Protein AF-A0A933KA24-F1 (afdb_monomer)

Radius of gyration: 15.76 Å; Cα contacts (8 Å, |Δi|>4): 154; chains: 1; bounding box: 49×27×39 Å

Foldseek 3Di:
DDDPPDDPDDDPDDDDQPPDPLPQQDPLLLLLLVVCAVCAFVDAQQLSLCQQLLHDDPVCVVVVSNVPPNRNVVVVVHSVVSSVSVVVCVVSVQKDFDDDPPDDTGIHGDPVVVVSND

pLDDT: mean 82.93, std 17.78, range [40.59, 97.06]

Nearest PDB structures (foldseek):
  4q48-assembly1_A  TM=8.731E-01  e=2.062E-04  Deinococcus radiodurans R1 = ATCC 13939 = DSM 20539
  4tmu-assembly1_A  TM=8.735E-01  e=2.062E-04  Cronobacter sakazakii ATCC BAA-894
  1oyw-assembly1_A  TM=8.992E-01  e=5.146E-04  Escherichia coli
  4q47-assembly1_A  TM=8.602E-01  e=4.555E-04  Deinococcus radiodurans R1 = ATCC 13939 = DSM 20539
  1oyy-assembly1_A  TM=8.997E-01  e=1.208E-03  Escherichia coli

Structure (mmCIF, N/CA/C/O backbone):
data_AF-A0A933KA24-F1
#
_entry.id   AF-A0A933KA24-F1
#
loop_
_atom_site.group_PDB
_atom_site.id
_atom_site.type_symbol
_atom_site.label_atom_id
_atom_site.label_alt_id
_atom_site.label_comp_id
_atom_site.label_asym_id
_atom_site.label_entity_id
_atom_site.label_seq_id
_atom_site.pdbx_PDB_ins_code
_atom_site.Cartn_x
_atom_site.Cartn_y
_atom_site.Cartn_z
_atom_site.occupancy
_atom_site.B_iso_or_equiv
_atom_site.auth_seq_id
_atom_site.auth_comp_id
_atom_site.auth_asym_id
_atom_site.auth_atom_id
_atom_site.pdbx_PDB_model_num
ATOM 1 N N . MET A 1 1 ? -35.222 -14.911 15.436 1.00 44.09 1 MET A N 1
ATOM 2 C CA . MET A 1 1 ? -35.067 -15.493 14.095 1.00 44.09 1 MET A CA 1
ATOM 3 C C . MET A 1 1 ? -36.078 -14.862 13.175 1.00 44.09 1 MET A C 1
ATOM 5 O O . MET A 1 1 ? -37.259 -15.009 13.443 1.00 44.09 1 MET A O 1
ATOM 9 N N . ASP A 1 2 ? -35.741 -14.183 12.095 1.00 49.78 2 ASP A N 1
ATOM 10 C CA . ASP A 1 2 ? -34.536 -13.510 11.588 1.00 49.78 2 ASP A CA 1
ATOM 11 C C . ASP A 1 2 ? -35.014 -12.993 10.224 1.00 49.78 2 ASP A C 1
ATOM 13 O O . ASP A 1 2 ? -35.615 -13.784 9.511 1.00 49.78 2 ASP A O 1
ATOM 17 N N . ASP A 1 3 ? -34.844 -11.707 9.906 1.00 40.59 3 ASP A N 1
ATOM 18 C CA . ASP A 1 3 ? -34.693 -11.188 8.526 1.00 40.59 3 ASP A CA 1
ATOM 19 C C . ASP A 1 3 ? -34.656 -9.647 8.531 1.00 40.59 3 ASP A C 1
ATOM 21 O O . ASP A 1 3 ? -35.496 -8.943 7.971 1.00 40.59 3 ASP A O 1
ATOM 25 N N . ALA A 1 4 ? -33.661 -9.089 9.228 1.00 46.12 4 ALA A N 1
ATOM 26 C CA . ALA A 1 4 ? -33.320 -7.663 9.149 1.00 46.12 4 ALA A CA 1
ATOM 27 C C . ALA A 1 4 ? -31.974 -7.426 8.434 1.00 46.12 4 ALA A C 1
ATOM 29 O O . ALA A 1 4 ? -31.381 -6.354 8.543 1.00 46.12 4 ALA A O 1
ATOM 30 N N . PHE A 1 5 ? -31.491 -8.412 7.676 1.00 47.50 5 PHE A N 1
ATOM 31 C CA . PHE A 1 5 ? -30.318 -8.301 6.815 1.00 47.50 5 PHE A CA 1
ATOM 32 C C . PHE A 1 5 ? -30.793 -8.084 5.382 1.00 47.50 5 PHE A C 1
ATOM 34 O O . PHE A 1 5 ? -31.132 -9.057 4.735 1.00 47.50 5 PHE A O 1
ATOM 41 N N . LEU A 1 6 ? -30.848 -6.831 4.908 1.00 49.44 6 LEU A N 1
ATOM 42 C CA . LEU A 1 6 ? -30.766 -6.402 3.490 1.00 49.44 6 LEU A CA 1
ATOM 43 C C . LEU A 1 6 ? -31.492 -5.061 3.298 1.00 49.44 6 LEU A C 1
ATOM 45 O O . LEU A 1 6 ? -32.530 -4.958 2.651 1.00 49.44 6 LEU A O 1
ATOM 49 N N . ARG A 1 7 ? -30.911 -3.980 3.820 1.00 42.78 7 ARG A N 1
ATOM 50 C CA . ARG A 1 7 ? -31.174 -2.631 3.295 1.00 42.78 7 ARG A CA 1
ATOM 51 C C . ARG A 1 7 ? -29.855 -1.943 2.983 1.00 42.78 7 ARG A C 1
ATOM 53 O O . ARG A 1 7 ? -29.469 -0.961 3.605 1.00 42.78 7 ARG A O 1
ATOM 60 N N . TRP A 1 8 ? -29.163 -2.501 1.993 1.00 45.31 8 TRP A N 1
ATOM 61 C CA . TRP A 1 8 ? -28.058 -1.834 1.318 1.00 45.31 8 TRP A CA 1
ATOM 62 C C . TRP A 1 8 ? -28.622 -0.611 0.594 1.00 45.31 8 TRP A C 1
ATOM 64 O O . TRP A 1 8 ? -29.299 -0.731 -0.426 1.00 45.31 8 TRP A O 1
ATOM 74 N N . ARG A 1 9 ? -28.385 0.583 1.144 1.00 43.53 9 ARG A N 1
ATOM 75 C CA . ARG A 1 9 ? -28.586 1.826 0.398 1.00 43.53 9 ARG A CA 1
ATOM 76 C C . ARG A 1 9 ? -27.552 1.859 -0.719 1.00 43.53 9 ARG A C 1
ATOM 78 O O . ARG A 1 9 ? -26.354 1.827 -0.456 1.00 43.53 9 ARG A O 1
ATOM 85 N N . ALA A 1 10 ? -28.055 1.879 -1.949 1.00 46.50 10 ALA A N 1
ATOM 86 C CA . ALA A 1 10 ? -27.286 1.962 -3.175 1.00 46.50 10 ALA A CA 1
ATOM 87 C C . ALA A 1 10 ? -26.247 3.090 -3.086 1.00 46.50 10 ALA A C 1
ATOM 89 O O . ALA A 1 10 ? -26.587 4.274 -3.112 1.00 46.50 10 ALA A O 1
ATOM 90 N N . PHE A 1 11 ? -24.976 2.705 -2.976 1.00 47.06 11 PHE A N 1
ATOM 91 C CA . PHE A 1 11 ? -23.880 3.565 -3.394 1.00 47.06 11 PHE A CA 1
ATOM 92 C C . PHE A 1 11 ? -24.038 3.833 -4.897 1.00 47.06 11 PHE A C 1
ATOM 94 O O . PHE A 1 11 ? -24.571 2.969 -5.605 1.00 47.06 11 PHE A O 1
ATOM 101 N N . PRO A 1 12 ? -23.613 5.007 -5.402 1.00 47.59 12 PRO A N 1
ATOM 102 C CA . PRO A 1 12 ? -23.601 5.245 -6.838 1.00 47.59 12 PRO A CA 1
ATOM 103 C C . PRO A 1 12 ? -22.892 4.072 -7.516 1.00 47.59 12 PRO A C 1
ATOM 105 O O . PRO A 1 12 ? -21.884 3.585 -6.996 1.00 47.59 12 PRO A O 1
ATOM 108 N N . ALA A 1 13 ? -23.481 3.587 -8.615 1.00 56.16 13 ALA A N 1
ATOM 109 C CA . ALA A 1 13 ? -22.980 2.450 -9.377 1.00 56.16 13 ALA A CA 1
ATOM 110 C C . ALA A 1 13 ? -21.447 2.518 -9.493 1.00 56.16 13 ALA A C 1
ATOM 112 O O . ALA A 1 13 ? -20.922 3.624 -9.676 1.00 56.16 13 ALA A O 1
ATOM 113 N N . PRO A 1 14 ? -20.730 1.382 -9.364 1.00 56.75 14 PRO A N 1
ATOM 114 C CA . PRO A 1 14 ? -19.281 1.376 -9.500 1.00 56.75 14 PRO A CA 1
ATOM 115 C C . PRO A 1 14 ? -18.925 2.131 -10.778 1.00 56.75 14 PRO A C 1
ATOM 117 O O . PRO A 1 14 ? -19.484 1.841 -11.839 1.00 56.75 14 PRO A O 1
ATOM 120 N N . LEU A 1 15 ? -18.075 3.155 -10.645 1.00 52.03 15 LEU A N 1
ATOM 121 C CA . LEU A 1 15 ? -17.652 3.968 -11.780 1.00 52.03 15 LEU A CA 1
ATOM 122 C C . LEU A 1 15 ? -17.222 3.015 -12.902 1.00 52.03 15 LEU A C 1
ATOM 124 O O . LEU A 1 15 ? -16.475 2.070 -12.616 1.00 52.03 15 LEU A O 1
ATOM 128 N N . PRO A 1 16 ? -17.694 3.217 -14.147 1.00 51.19 16 PRO A N 1
ATOM 129 C CA . PRO A 1 16 ? -17.246 2.393 -15.254 1.00 51.19 16 PRO A CA 1
ATOM 130 C C . PRO A 1 16 ? -15.716 2.435 -15.268 1.00 51.19 16 PRO A C 1
ATOM 132 O O . PRO A 1 16 ? -15.146 3.519 -15.076 1.00 51.19 16 PRO A O 1
ATOM 135 N N . PRO A 1 17 ? -15.040 1.279 -15.417 1.00 50.25 17 PRO A N 1
ATOM 136 C CA . PRO A 1 17 ? -13.590 1.256 -15.417 1.00 50.25 17 PRO A CA 1
ATOM 137 C C . PRO A 1 17 ? -13.122 2.265 -16.466 1.00 50.25 17 PRO A C 1
ATOM 139 O O . PRO A 1 17 ? -13.645 2.256 -17.586 1.00 50.25 17 PRO A O 1
ATOM 142 N N . PRO A 1 18 ? -12.207 3.183 -16.120 1.00 48.50 18 PRO A N 1
ATOM 143 C CA . PRO A 1 18 ? -11.756 4.150 -17.095 1.00 48.50 18 PRO A CA 1
ATOM 144 C C . PRO A 1 18 ? -11.163 3.385 -18.281 1.00 48.50 18 PRO A C 1
ATOM 146 O O . PRO A 1 18 ? -10.383 2.450 -18.088 1.00 48.50 18 PRO A O 1
ATOM 149 N N . ALA A 1 19 ? -11.560 3.766 -19.496 1.00 44.81 19 ALA A N 1
ATOM 150 C CA . ALA A 1 19 ? -11.077 3.191 -20.746 1.00 44.81 19 ALA A CA 1
ATOM 151 C C . ALA A 1 19 ? -9.614 3.597 -20.991 1.00 44.81 19 ALA A C 1
ATOM 153 O O . ALA A 1 19 ? -9.292 4.334 -21.917 1.00 44.81 19 ALA A O 1
ATOM 154 N N . PHE A 1 20 ? -8.711 3.156 -20.120 1.00 44.31 20 PHE A N 1
ATOM 155 C CA . PHE A 1 20 ? -7.287 3.161 -20.389 1.00 44.31 20 PHE A CA 1
ATOM 156 C C . PHE A 1 20 ? -6.951 1.803 -21.012 1.00 44.31 20 PHE A C 1
ATOM 158 O O . PHE A 1 20 ? -7.329 0.779 -20.434 1.00 44.31 20 PHE A O 1
ATOM 165 N N . PRO A 1 21 ? -6.238 1.740 -22.156 1.00 47.41 21 PRO A N 1
ATOM 166 C CA . PRO A 1 21 ? -5.622 0.480 -22.567 1.00 47.41 21 PRO A CA 1
ATOM 167 C C . PRO A 1 21 ? -4.806 0.003 -21.374 1.00 47.41 21 PRO A C 1
ATOM 169 O O . PRO A 1 21 ? -4.088 0.842 -20.839 1.00 47.41 21 PRO A O 1
ATOM 172 N N . ALA A 1 22 ? -4.979 -1.252 -20.932 1.00 53.44 22 ALA A N 1
ATOM 173 C CA . ALA A 1 22 ? -4.392 -1.839 -19.722 1.00 53.44 22 ALA A CA 1
ATOM 174 C C . ALA A 1 22 ? -2.990 -1.278 -19.438 1.00 53.44 22 ALA A C 1
ATOM 176 O O . ALA A 1 22 ? -1.977 -1.799 -19.910 1.00 53.44 22 ALA A O 1
ATOM 177 N N . ALA A 1 23 ? -2.936 -0.134 -18.753 1.00 57.66 23 ALA A N 1
ATOM 178 C CA . ALA A 1 23 ? -1.735 0.675 -18.754 1.00 57.66 23 ALA A CA 1
ATOM 179 C C . ALA A 1 23 ? -0.798 -0.069 -17.830 1.00 57.66 23 ALA A C 1
ATOM 181 O O . ALA A 1 23 ? -1.104 -0.173 -16.639 1.00 57.66 23 ALA A O 1
ATOM 182 N N . ARG A 1 24 ? 0.270 -0.659 -18.392 1.00 72.19 24 ARG A N 1
ATOM 183 C CA . ARG A 1 24 ? 1.213 -1.486 -17.636 1.00 72.19 24 ARG A CA 1
ATOM 184 C C . ARG A 1 24 ? 1.527 -0.768 -16.333 1.00 72.19 24 ARG A C 1
ATOM 186 O O . ARG A 1 24 ? 2.070 0.338 -16.342 1.00 72.19 24 ARG A O 1
ATOM 193 N N . LEU A 1 25 ? 1.126 -1.380 -15.221 1.00 84.00 25 LEU A N 1
ATOM 194 C CA . LEU A 1 25 ? 1.478 -0.865 -13.911 1.00 84.00 25 LEU A CA 1
ATOM 195 C C . LEU A 1 25 ? 3.001 -0.812 -13.845 1.00 84.00 25 LEU A C 1
ATOM 197 O O . LEU A 1 25 ? 3.676 -1.765 -14.247 1.00 84.00 25 LEU A O 1
ATOM 201 N N . SER A 1 26 ? 3.542 0.295 -13.339 1.00 89.38 26 SER A N 1
ATOM 202 C CA . SER A 1 26 ? 4.957 0.327 -12.994 1.00 89.38 26 SER A CA 1
ATOM 203 C C . SER A 1 26 ? 5.251 -0.799 -12.001 1.00 89.38 26 SER A C 1
ATOM 205 O O . SER A 1 26 ? 4.368 -1.250 -11.263 1.00 89.38 26 SER A O 1
ATOM 207 N N . TRP A 1 27 ? 6.505 -1.243 -11.950 1.00 88.19 27 TRP A N 1
ATOM 208 C CA . TRP A 1 27 ? 6.918 -2.278 -11.004 1.00 88.19 27 TRP A CA 1
ATOM 209 C C . TRP A 1 27 ? 6.550 -1.914 -9.554 1.00 88.19 27 TRP A C 1
ATOM 211 O O . TRP A 1 27 ? 5.996 -2.737 -8.825 1.00 88.19 27 TRP A O 1
ATOM 221 N N . SER A 1 28 ? 6.735 -0.646 -9.177 1.00 89.50 28 SER A N 1
ATOM 222 C CA . SER A 1 28 ? 6.351 -0.127 -7.864 1.00 89.50 28 SER A CA 1
ATOM 223 C C . SER A 1 28 ? 4.839 -0.132 -7.618 1.00 89.50 28 SER A C 1
ATOM 225 O O . SER A 1 28 ? 4.400 -0.527 -6.540 1.00 89.50 28 SER A O 1
ATOM 227 N N . ALA A 1 29 ? 4.025 0.245 -8.610 1.00 92.75 29 ALA A N 1
ATOM 228 C CA . ALA A 1 29 ? 2.568 0.215 -8.497 1.00 92.75 29 ALA A CA 1
ATOM 229 C C . ALA A 1 29 ? 2.039 -1.222 -8.388 1.00 92.75 29 ALA A C 1
ATOM 231 O O . ALA A 1 29 ? 1.141 -1.488 -7.589 1.00 92.75 29 ALA A O 1
ATOM 232 N N . ARG A 1 30 ? 2.631 -2.168 -9.130 1.00 93.94 30 ARG A N 1
ATOM 233 C CA . ARG A 1 30 ? 2.310 -3.598 -9.015 1.00 93.94 30 ARG A CA 1
ATOM 234 C C . ARG A 1 30 ? 2.682 -4.135 -7.630 1.00 93.94 30 ARG A C 1
ATOM 236 O O . ARG A 1 30 ? 1.868 -4.815 -7.014 1.00 93.94 30 ARG A O 1
ATOM 243 N N . GLY A 1 31 ? 3.862 -3.789 -7.112 1.00 93.12 31 GLY A N 1
ATOM 244 C CA . GLY A 1 31 ? 4.293 -4.175 -5.764 1.00 93.12 31 GLY A CA 1
ATOM 245 C C . GLY A 1 31 ? 3.396 -3.604 -4.661 1.00 93.12 31 GLY A C 1
ATOM 246 O O . GLY A 1 31 ? 2.977 -4.339 -3.766 1.00 93.12 31 GLY A O 1
ATOM 247 N N . ALA A 1 32 ? 3.006 -2.331 -4.768 1.00 94.44 32 ALA A N 1
ATOM 248 C CA . ALA A 1 32 ? 2.045 -1.709 -3.859 1.00 94.44 32 ALA A CA 1
ATOM 249 C C . ALA A 1 32 ? 0.666 -2.389 -3.920 1.00 94.44 32 ALA A C 1
ATOM 251 O O . ALA A 1 32 ? 0.071 -2.673 -2.883 1.00 94.44 32 ALA A O 1
ATOM 252 N N . LEU A 1 33 ? 0.179 -2.732 -5.114 1.00 94.75 33 LEU A N 1
ATOM 253 C CA . LEU A 1 33 ? -1.083 -3.453 -5.283 1.00 94.75 33 LEU A CA 1
ATOM 254 C C . LEU A 1 33 ? -1.030 -4.868 -4.676 1.00 94.75 33 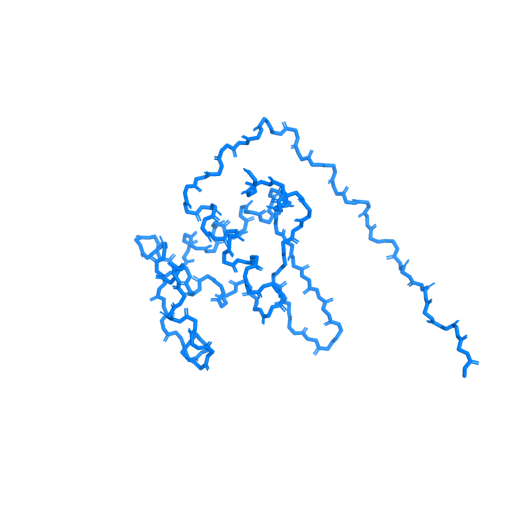LEU A C 1
ATOM 256 O O . LEU A 1 33 ? -1.982 -5.299 -4.025 1.00 94.75 33 LEU A O 1
ATOM 260 N N . ILE A 1 34 ? 0.099 -5.571 -4.816 1.00 94.94 34 ILE A N 1
ATOM 261 C CA . ILE A 1 34 ? 0.344 -6.873 -4.172 1.00 94.94 34 ILE A CA 1
ATOM 262 C C . ILE A 1 34 ? 0.382 -6.745 -2.643 1.00 94.94 34 ILE A C 1
ATOM 264 O O . ILE A 1 34 ? -0.136 -7.620 -1.946 1.00 94.94 34 ILE A O 1
ATOM 268 N N . LEU A 1 35 ? 0.975 -5.675 -2.104 1.00 95.00 35 LEU A N 1
ATOM 269 C CA . LEU A 1 35 ? 0.957 -5.391 -0.667 1.00 95.00 35 LEU A CA 1
ATOM 270 C C . LEU A 1 35 ? -0.479 -5.205 -0.160 1.00 95.00 35 LEU A C 1
ATOM 272 O O . LEU A 1 35 ? -0.879 -5.888 0.780 1.00 95.00 35 LEU A O 1
ATOM 276 N N . VAL A 1 36 ? -1.276 -4.352 -0.815 1.00 94.69 36 VAL A N 1
ATOM 277 C CA . VAL A 1 36 ? -2.688 -4.135 -0.445 1.00 94.69 36 VAL A CA 1
ATOM 278 C C . VAL A 1 36 ? -3.484 -5.440 -0.551 1.00 94.69 36 VAL A C 1
ATOM 280 O O . VAL A 1 36 ? -4.306 -5.723 0.315 1.00 94.69 36 VAL A O 1
ATOM 283 N N . LYS A 1 37 ? -3.214 -6.276 -1.565 1.00 93.88 37 LYS A N 1
ATOM 284 C CA . LYS A 1 37 ? -3.846 -7.598 -1.713 1.00 93.88 37 LYS A CA 1
ATOM 285 C C . LYS A 1 37 ? -3.503 -8.540 -0.557 1.00 93.88 37 LYS A C 1
ATOM 287 O O . LYS A 1 37 ? -4.390 -9.224 -0.065 1.00 93.88 37 LYS A O 1
ATOM 292 N N . ARG A 1 38 ? -2.238 -8.602 -0.130 1.00 91.88 38 ARG A N 1
ATOM 293 C CA . ARG A 1 38 ? -1.803 -9.481 0.974 1.00 91.88 38 ARG A CA 1
ATOM 294 C C . ARG A 1 38 ? -2.328 -9.025 2.328 1.00 91.88 38 ARG A C 1
ATOM 296 O O . ARG A 1 38 ? -2.713 -9.853 3.143 1.00 91.88 38 ARG A O 1
ATOM 303 N N . LEU A 1 39 ? -2.359 -7.716 2.554 1.00 89.81 39 LEU A N 1
ATOM 304 C CA . LEU A 1 39 ? -2.802 -7.117 3.811 1.00 89.81 39 LEU A CA 1
ATOM 305 C C . LEU A 1 39 ? -4.303 -6.778 3.824 1.00 89.81 39 LEU A C 1
ATOM 307 O O . LEU A 1 39 ? -4.756 -6.078 4.731 1.00 89.81 39 LEU A O 1
ATOM 311 N N . ALA A 1 40 ? -5.041 -7.269 2.821 1.00 76.06 40 ALA A N 1
ATOM 312 C CA . ALA A 1 40 ? -6.433 -6.981 2.486 1.00 76.06 40 ALA A CA 1
ATOM 313 C C . ALA A 1 40 ? -7.298 -6.565 3.682 1.00 76.06 40 ALA A C 1
ATOM 315 O O . ALA A 1 40 ? -7.694 -7.391 4.500 1.00 76.06 40 ALA A O 1
ATOM 316 N N . GLY A 1 41 ? -7.618 -5.272 3.761 1.00 80.19 41 GLY A N 1
ATOM 317 C CA . GLY A 1 41 ? -8.585 -4.759 4.726 1.00 80.19 41 GLY A CA 1
ATOM 318 C C . GLY A 1 41 ? -8.113 -4.733 6.183 1.00 80.19 41 GLY A C 1
ATOM 319 O O . GLY A 1 41 ? -8.940 -4.567 7.069 1.00 80.19 41 GLY A O 1
ATOM 320 N N . ARG A 1 42 ? -6.813 -4.887 6.467 1.00 87.31 42 ARG A N 1
ATOM 321 C CA . ARG A 1 42 ? -6.285 -4.830 7.849 1.00 87.31 42 ARG A CA 1
ATOM 322 C C . ARG A 1 42 ? -5.683 -3.478 8.209 1.00 87.31 42 ARG A C 1
ATOM 324 O O . ARG A 1 42 ? -5.662 -3.097 9.377 1.00 87.31 42 ARG A O 1
ATOM 331 N N . PHE A 1 43 ? -5.190 -2.748 7.211 1.00 92.12 43 PHE A N 1
ATOM 332 C CA . PHE A 1 43 ? -4.468 -1.500 7.418 1.00 92.12 43 PHE A CA 1
ATOM 333 C C . PHE A 1 43 ? -4.978 -0.394 6.500 1.00 92.12 43 PHE A C 1
ATOM 335 O O . PHE A 1 43 ? -5.321 -0.612 5.337 1.00 92.12 43 PHE A O 1
ATOM 342 N N . GLY A 1 44 ? -5.018 0.815 7.053 1.00 92.00 44 GLY A N 1
ATOM 343 C CA . GLY A 1 44 ? -5.330 2.029 6.313 1.00 92.00 44 GLY A CA 1
ATOM 344 C C . GLY A 1 44 ? -4.153 2.529 5.480 1.00 92.00 44 GLY A C 1
ATOM 345 O O . GLY A 1 44 ? -3.016 2.067 5.601 1.00 92.00 44 GLY A O 1
ATOM 346 N N . ARG A 1 45 ? -4.438 3.547 4.666 1.00 92.69 45 ARG A N 1
ATOM 347 C CA . ARG A 1 45 ? -3.491 4.143 3.713 1.00 92.69 45 ARG A CA 1
ATOM 348 C C . ARG A 1 45 ? -2.175 4.590 4.351 1.00 92.69 45 ARG A C 1
ATOM 350 O O . ARG A 1 45 ? -1.126 4.341 3.776 1.00 92.69 45 ARG A O 1
ATOM 357 N N . VAL A 1 46 ? -2.234 5.213 5.531 1.00 93.06 46 VAL A N 1
ATOM 358 C CA . VA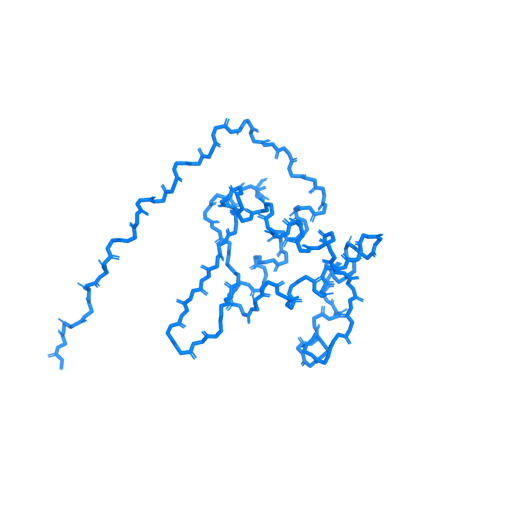L A 1 46 ? -1.049 5.735 6.237 1.00 93.06 46 VAL A CA 1
ATOM 359 C C . VAL A 1 46 ? -0.058 4.617 6.542 1.00 93.06 46 VAL A C 1
ATOM 361 O O . VAL A 1 46 ? 1.088 4.686 6.123 1.00 93.06 46 VAL A O 1
ATOM 364 N N . CYS A 1 47 ? -0.522 3.555 7.199 1.00 94.19 47 CYS A N 1
ATOM 365 C CA . CYS A 1 47 ? 0.331 2.438 7.594 1.00 94.19 47 CYS A CA 1
ATOM 366 C C . CYS A 1 47 ? 0.930 1.729 6.371 1.00 94.19 47 CYS A C 1
ATOM 368 O O . CYS A 1 47 ? 2.118 1.434 6.341 1.00 94.19 47 CYS A O 1
ATOM 370 N N . LEU A 1 48 ? 0.138 1.528 5.314 1.00 94.94 48 LEU A N 1
ATOM 371 C CA . LEU A 1 48 ? 0.641 0.930 4.076 1.00 94.94 48 LEU A CA 1
ATOM 372 C C . LEU A 1 48 ? 1.658 1.829 3.357 1.00 94.94 48 LEU A C 1
ATOM 374 O O . LEU A 1 48 ? 2.601 1.320 2.753 1.00 94.94 48 LEU A O 1
ATOM 378 N N . ALA A 1 49 ? 1.510 3.153 3.446 1.00 96.00 49 ALA A N 1
ATOM 379 C CA . ALA A 1 49 ? 2.496 4.086 2.918 1.00 96.00 49 ALA A CA 1
ATOM 380 C C . ALA A 1 49 ? 3.811 4.056 3.714 1.00 96.00 49 ALA A C 1
ATOM 382 O O . ALA A 1 49 ? 4.872 4.117 3.101 1.00 96.00 49 ALA A O 1
ATOM 383 N N . GLU A 1 50 ? 3.757 3.915 5.042 1.00 95.88 50 GLU A N 1
ATOM 384 C CA . GLU A 1 50 ? 4.945 3.743 5.895 1.00 95.88 50 GLU A CA 1
ATOM 385 C C . GLU A 1 50 ? 5.704 2.459 5.538 1.00 95.88 50 GLU A C 1
ATOM 387 O O . GLU A 1 50 ? 6.919 2.495 5.347 1.00 95.88 50 GLU A O 1
ATOM 392 N N . VAL A 1 51 ? 4.987 1.344 5.336 1.00 96.50 51 VAL A N 1
ATOM 393 C CA . VAL A 1 51 ? 5.590 0.084 4.869 1.00 96.50 51 VAL A CA 1
ATOM 394 C C . VAL A 1 51 ? 6.309 0.298 3.540 1.00 96.50 51 VAL A C 1
ATOM 396 O O . VAL A 1 51 ? 7.497 0.010 3.431 1.00 96.50 51 VAL A O 1
ATOM 399 N N . LEU A 1 52 ? 5.632 0.864 2.538 1.00 96.56 52 LEU A N 1
ATOM 400 C CA . LEU A 1 52 ? 6.228 1.108 1.221 1.00 96.56 52 LEU A CA 1
ATOM 401 C C . LEU A 1 52 ? 7.422 2.069 1.281 1.00 96.56 52 LEU A C 1
ATOM 403 O O . LEU A 1 52 ? 8.401 1.867 0.567 1.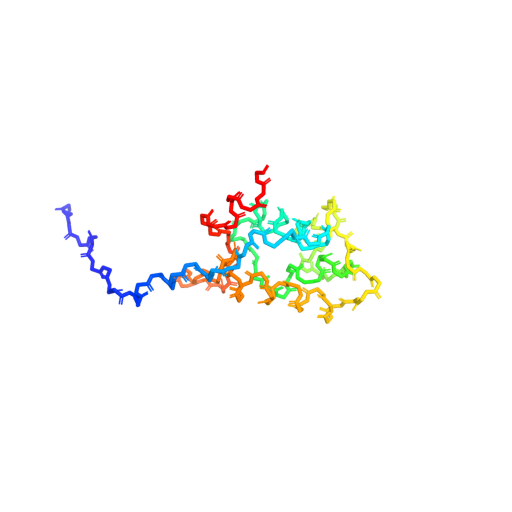00 96.56 52 LEU A O 1
ATOM 407 N N . ALA A 1 53 ? 7.371 3.091 2.133 1.00 97.06 53 ALA A N 1
ATOM 408 C CA . ALA A 1 53 ? 8.481 4.015 2.354 1.00 97.06 53 ALA A CA 1
ATOM 409 C C . ALA A 1 53 ? 9.649 3.373 3.127 1.00 97.06 53 ALA A C 1
ATOM 411 O O . ALA A 1 53 ? 10.769 3.878 3.080 1.00 97.06 53 ALA A O 1
ATOM 412 N N . GLY A 1 54 ? 9.418 2.238 3.791 1.00 96.19 54 GLY A N 1
ATOM 413 C CA . GLY A 1 54 ? 10.418 1.556 4.608 1.00 96.19 54 GLY A CA 1
ATOM 414 C C . GLY A 1 54 ? 10.616 2.221 5.964 1.00 96.19 54 GLY A C 1
ATOM 415 O O . GLY A 1 54 ? 11.725 2.205 6.495 1.00 96.19 54 GLY A O 1
ATOM 416 N N . GLU A 1 55 ? 9.562 2.830 6.497 1.00 95.62 55 GLU A N 1
ATOM 417 C CA . GLU A 1 55 ? 9.569 3.511 7.782 1.00 95.62 55 GLU A CA 1
ATOM 418 C C . GLU A 1 55 ? 9.082 2.573 8.883 1.00 95.62 55 GLU A C 1
ATOM 420 O O . GLU A 1 55 ? 7.990 2.008 8.826 1.00 95.62 55 GLU A O 1
ATOM 425 N N . ALA A 1 56 ? 9.911 2.417 9.909 1.00 93.00 56 ALA A N 1
ATOM 426 C CA . ALA A 1 56 ? 9.653 1.543 11.041 1.00 93.00 56 ALA A CA 1
AT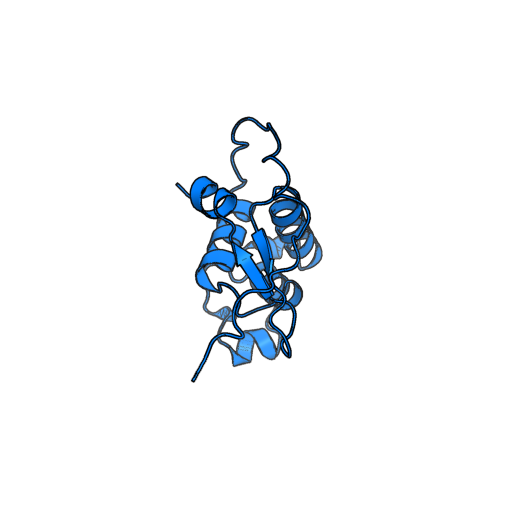OM 427 C C . ALA A 1 56 ? 8.859 2.273 12.137 1.00 93.00 56 ALA A C 1
ATOM 429 O O . ALA A 1 56 ? 9.381 2.524 13.219 1.00 93.00 56 ALA A O 1
ATOM 430 N N . SER A 1 57 ? 7.612 2.654 11.849 1.00 94.50 57 SER A N 1
ATOM 431 C CA . SER A 1 57 ? 6.712 3.181 12.884 1.00 94.50 57 SER A CA 1
ATOM 432 C C . SER A 1 57 ? 6.358 2.093 13.904 1.00 94.50 57 SER A C 1
ATOM 434 O O . SER A 1 57 ? 6.392 0.901 13.582 1.00 94.50 57 SER A O 1
ATOM 436 N N . ASP A 1 58 ? 5.948 2.480 15.116 1.00 94.00 58 ASP A N 1
ATOM 437 C CA . ASP A 1 58 ? 5.530 1.525 16.155 1.00 94.00 58 ASP A CA 1
ATOM 438 C C . ASP A 1 58 ? 4.473 0.549 15.638 1.00 94.00 58 ASP A C 1
ATOM 440 O O . ASP A 1 58 ? 4.530 -0.646 15.917 1.00 94.00 58 ASP A O 1
ATOM 444 N N . LYS A 1 59 ? 3.535 1.028 14.813 1.00 91.94 59 LYS A N 1
ATOM 445 C CA . LYS A 1 59 ? 2.498 0.190 14.204 1.00 91.94 59 LYS A CA 1
ATOM 446 C C . LYS A 1 59 ? 3.082 -0.810 13.206 1.00 91.94 59 LYS A C 1
ATOM 448 O O . LYS A 1 59 ? 2.691 -1.975 13.212 1.00 91.94 59 LYS A O 1
ATOM 453 N N . VAL A 1 60 ? 4.018 -0.376 12.363 1.00 94.25 60 VAL A N 1
ATOM 454 C CA . VAL A 1 60 ? 4.713 -1.250 11.406 1.00 94.25 60 VAL A CA 1
ATOM 455 C C . VAL A 1 60 ? 5.497 -2.340 12.136 1.00 94.25 60 VAL A C 1
ATOM 457 O O . VAL A 1 60 ? 5.396 -3.507 11.758 1.00 94.25 60 VAL A O 1
ATOM 460 N N . LEU A 1 61 ? 6.218 -1.982 13.199 1.00 95.62 61 LEU A N 1
ATOM 461 C CA . LEU A 1 61 ? 7.01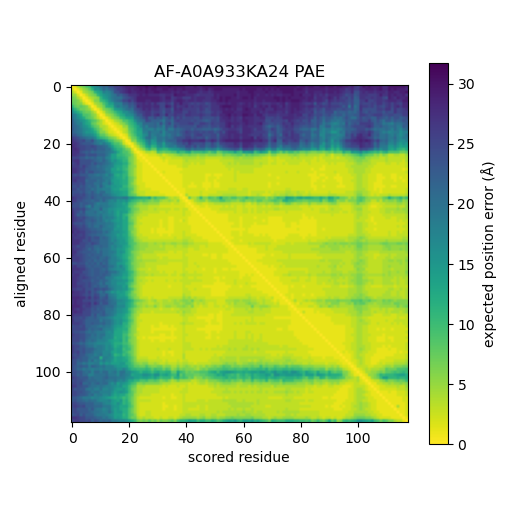0 -2.916 14.000 1.00 95.62 61 LEU A CA 1
ATOM 462 C C . LEU A 1 61 ? 6.133 -3.884 14.802 1.00 95.62 61 LEU A C 1
ATOM 464 O O . LEU A 1 61 ? 6.347 -5.092 14.748 1.00 95.62 61 LEU A O 1
ATOM 468 N N . THR A 1 62 ? 5.102 -3.373 15.479 1.00 95.56 62 THR A N 1
ATOM 469 C CA . THR A 1 62 ? 4.172 -4.173 16.300 1.00 95.56 62 THR A CA 1
ATOM 470 C C . THR A 1 62 ? 3.478 -5.259 15.481 1.00 95.56 62 THR A C 1
ATOM 472 O O . THR A 1 62 ? 3.232 -6.357 15.973 1.00 95.56 62 THR A O 1
ATOM 475 N N . HIS A 1 63 ? 3.174 -4.972 14.214 1.00 93.25 63 HIS A N 1
ATOM 476 C CA . HIS A 1 63 ? 2.534 -5.922 13.308 1.00 93.25 63 HIS A CA 1
ATOM 477 C C . HIS A 1 63 ? 3.519 -6.685 12.408 1.00 93.25 63 HIS A C 1
ATOM 479 O O . HIS A 1 63 ? 3.076 -7.403 11.512 1.00 93.25 63 HIS A O 1
ATOM 485 N N . GLY A 1 64 ? 4.833 -6.536 12.616 1.00 94.19 64 GLY A N 1
ATOM 486 C CA . GLY A 1 64 ? 5.871 -7.231 11.847 1.00 94.19 64 GLY A CA 1
ATOM 487 C C . GLY A 1 64 ? 5.901 -6.877 10.356 1.00 94.19 64 GLY A C 1
ATOM 488 O O . GLY A 1 64 ? 6.443 -7.630 9.550 1.00 94.19 64 GLY A O 1
ATOM 489 N N . LEU A 1 65 ? 5.324 -5.739 9.957 1.00 95.06 65 LEU A N 1
ATOM 490 C CA . LEU A 1 65 ? 5.209 -5.343 8.549 1.00 95.06 65 LEU A CA 1
ATOM 491 C C . LEU A 1 65 ? 6.562 -4.957 7.934 1.00 95.06 65 LEU A C 1
ATOM 493 O O . LEU A 1 65 ? 6.692 -4.898 6.715 1.00 95.06 65 LEU A O 1
ATOM 497 N N . ASN A 1 66 ? 7.583 -4.739 8.764 1.00 94.88 66 ASN A N 1
ATOM 498 C CA . ASN A 1 66 ? 8.962 -4.530 8.330 1.00 94.88 66 ASN A CA 1
ATOM 499 C C . ASN A 1 66 ? 9.623 -5.784 7.726 1.00 94.88 66 ASN A C 1
ATOM 501 O O . ASN A 1 66 ? 10.677 -5.668 7.110 1.00 94.88 66 ASN A O 1
ATOM 505 N N . TRP A 1 67 ? 9.013 -6.961 7.885 1.00 94.25 67 TRP A N 1
ATOM 506 C CA . TRP A 1 67 ? 9.470 -8.218 7.281 1.00 94.25 67 TRP A CA 1
ATOM 507 C C . TRP A 1 67 ? 8.811 -8.474 5.921 1.00 94.25 67 TRP A C 1
ATOM 509 O O . TRP A 1 67 ? 9.152 -9.434 5.231 1.00 94.25 67 TRP A O 1
ATOM 519 N N . ASP A 1 68 ? 7.844 -7.639 5.528 1.00 93.69 68 ASP A N 1
ATOM 520 C CA . ASP A 1 68 ? 7.162 -7.786 4.253 1.00 93.69 68 ASP A CA 1
ATOM 521 C C . ASP A 1 68 ? 8.118 -7.465 3.082 1.00 93.69 68 ASP A C 1
ATOM 523 O O . ASP A 1 68 ? 8.805 -6.447 3.122 1.00 93.69 68 ASP A O 1
ATOM 527 N N . PRO A 1 69 ? 8.130 -8.259 1.994 1.00 92.50 69 PRO A N 1
ATOM 528 C CA . PRO A 1 69 ? 8.910 -7.977 0.784 1.00 92.50 69 PRO A CA 1
ATOM 529 C C . PRO A 1 69 ? 8.711 -6.587 0.159 1.00 92.50 69 PRO A C 1
ATOM 531 O O . PRO A 1 69 ? 9.566 -6.123 -0.590 1.00 92.50 69 PRO A O 1
ATOM 534 N N . ALA A 1 70 ? 7.576 -5.930 0.410 1.00 93.00 70 ALA A N 1
ATOM 535 C CA . ALA A 1 70 ? 7.299 -4.578 -0.066 1.00 93.00 70 ALA A CA 1
ATOM 536 C C . ALA A 1 70 ? 7.792 -3.484 0.899 1.00 93.00 70 ALA A C 1
ATOM 538 O O . ALA A 1 70 ? 7.620 -2.296 0.606 1.00 93.00 70 ALA A O 1
ATOM 539 N N . PHE A 1 71 ? 8.391 -3.853 2.035 1.00 95.44 71 PHE A N 1
ATOM 540 C CA . PHE A 1 71 ? 8.958 -2.896 2.972 1.00 95.44 71 PHE A CA 1
ATOM 541 C C . PHE A 1 71 ? 10.113 -2.130 2.320 1.00 95.44 71 PHE A C 1
ATOM 543 O O . PHE A 1 71 ? 11.106 -2.708 1.883 1.00 95.44 71 PHE A O 1
ATOM 550 N N . GLY A 1 72 ? 9.985 -0.806 2.231 1.00 95.44 72 GLY A N 1
ATOM 551 C CA . GLY A 1 72 ? 10.980 0.048 1.583 1.00 95.44 72 GLY A CA 1
ATOM 552 C C . GLY A 1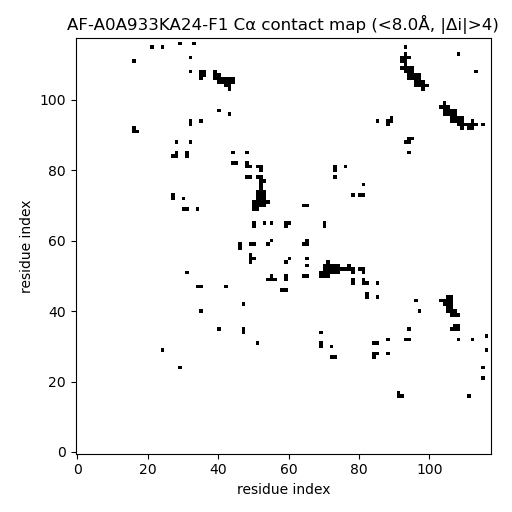 72 ? 10.980 0.009 0.054 1.00 95.44 72 GLY A C 1
ATOM 553 O O . GLY A 1 72 ? 11.888 0.583 -0.545 1.00 95.44 72 GLY A O 1
ATOM 554 N N . LEU A 1 73 ? 9.967 -0.587 -0.589 1.00 95.25 73 LEU A N 1
ATOM 555 C CA . LEU A 1 73 ? 9.829 -0.627 -2.055 1.00 95.25 73 LEU A CA 1
ATOM 556 C C . LEU A 1 73 ? 9.953 0.760 -2.713 1.00 95.25 73 LEU A C 1
ATOM 558 O O . LEU A 1 73 ? 10.449 0.896 -3.828 1.00 95.25 73 LEU A O 1
ATOM 562 N N . LEU A 1 74 ? 9.482 1.792 -2.015 1.00 94.81 74 LEU A N 1
ATOM 563 C CA . LEU A 1 74 ? 9.464 3.188 -2.438 1.00 94.81 74 LEU A CA 1
ATOM 564 C C . LEU A 1 74 ? 10.364 4.074 -1.566 1.00 94.81 74 LEU A C 1
ATOM 566 O O . LEU A 1 74 ? 10.205 5.295 -1.575 1.00 94.81 74 LEU A O 1
ATOM 570 N N . ARG A 1 75 ? 11.341 3.492 -0.852 1.00 92.75 75 ARG A N 1
ATOM 571 C CA . ARG A 1 75 ? 12.249 4.224 0.052 1.00 92.75 75 ARG A CA 1
ATOM 572 C C . ARG A 1 75 ? 12.915 5.423 -0.624 1.00 92.75 75 ARG A C 1
ATOM 574 O O . ARG A 1 75 ? 12.996 6.484 -0.018 1.00 92.75 75 ARG A O 1
ATOM 581 N N . GLY A 1 76 ? 13.320 5.288 -1.889 1.00 90.56 76 GLY A N 1
ATOM 582 C CA . GLY A 1 76 ? 13.962 6.371 -2.646 1.00 90.56 76 GLY A CA 1
ATOM 583 C C . GLY A 1 76 ? 13.090 7.619 -2.856 1.00 90.56 76 GLY A C 1
ATOM 584 O O . GLY A 1 76 ? 13.631 8.706 -3.009 1.00 90.56 76 GLY A O 1
ATOM 585 N N . GLY A 1 77 ? 11.758 7.484 -2.835 1.00 86.75 77 GLY A N 1
ATOM 586 C CA . GLY A 1 77 ? 10.813 8.609 -2.925 1.00 86.75 77 GLY A CA 1
ATOM 587 C C . GLY A 1 77 ? 10.132 8.965 -1.597 1.00 86.75 77 GLY A C 1
ATOM 588 O O . GLY A 1 77 ? 9.331 9.901 -1.541 1.00 86.75 77 GLY A O 1
ATOM 589 N N . GLY A 1 78 ? 10.419 8.206 -0.537 1.00 92.19 78 GLY A N 1
ATOM 590 C CA . GLY A 1 78 ? 9.858 8.378 0.798 1.00 92.19 78 GLY A CA 1
ATOM 591 C C . GLY A 1 78 ? 8.334 8.227 0.882 1.00 92.19 78 GLY A C 1
ATOM 592 O O . GLY A 1 78 ? 7.647 7.757 -0.032 1.00 92.19 78 GLY A O 1
ATOM 593 N N . ARG A 1 79 ? 7.787 8.669 2.020 1.00 92.50 79 ARG A N 1
ATOM 594 C CA . ARG A 1 79 ? 6.356 8.573 2.352 1.00 92.50 79 ARG A CA 1
ATOM 595 C C . ARG A 1 79 ? 5.452 9.271 1.333 1.00 92.50 79 ARG A C 1
ATOM 597 O O . ARG A 1 79 ? 4.376 8.761 1.027 1.00 92.50 79 ARG A O 1
ATOM 604 N N . GLY A 1 80 ? 5.885 10.400 0.770 1.00 92.44 80 GLY A N 1
ATOM 605 C CA . GLY A 1 80 ? 5.121 11.143 -0.239 1.00 92.44 80 GLY A CA 1
ATOM 606 C C . GLY A 1 80 ? 4.889 10.337 -1.519 1.00 92.44 80 GLY A C 1
ATOM 607 O O . GLY A 1 80 ? 3.750 10.229 -1.979 1.00 92.44 80 GLY A O 1
ATOM 608 N N . ALA A 1 81 ? 5.937 9.701 -2.053 1.00 91.50 81 ALA A N 1
ATOM 609 C CA . ALA A 1 81 ? 5.826 8.842 -3.232 1.00 91.50 81 ALA A CA 1
ATOM 610 C C . ALA A 1 81 ? 4.975 7.591 -2.959 1.00 91.50 81 ALA A C 1
ATOM 612 O O . ALA A 1 81 ? 4.171 7.187 -3.805 1.00 91.50 81 ALA A O 1
ATOM 613 N N . ALA A 1 82 ? 5.096 7.008 -1.762 1.00 95.12 82 ALA A N 1
ATOM 614 C CA . ALA A 1 82 ? 4.259 5.892 -1.328 1.00 95.12 82 ALA A CA 1
ATOM 615 C C . ALA A 1 82 ? 2.770 6.267 -1.273 1.00 95.12 82 ALA A C 1
ATOM 617 O O . ALA A 1 82 ? 1.927 5.570 -1.842 1.00 95.12 82 ALA A O 1
ATOM 618 N N . PHE A 1 83 ? 2.447 7.411 -0.669 1.00 95.12 83 PHE A N 1
ATOM 619 C CA . PHE A 1 83 ? 1.085 7.941 -0.645 1.00 95.12 83 PHE A CA 1
ATOM 620 C C . PHE A 1 83 ? 0.546 8.245 -2.040 1.00 95.12 83 PHE A C 1
ATOM 622 O O . PHE A 1 83 ? -0.597 7.893 -2.335 1.00 95.12 83 PHE A O 1
ATOM 629 N N . GLY A 1 84 ? 1.353 8.885 -2.889 1.00 95.19 84 GLY A N 1
ATOM 630 C CA . GLY A 1 84 ? 0.992 9.179 -4.275 1.00 95.19 84 GLY A CA 1
ATOM 631 C C . GLY A 1 84 ? 0.647 7.907 -5.043 1.00 95.19 84 GLY A C 1
ATOM 632 O O . GLY A 1 84 ? -0.423 7.821 -5.635 1.00 95.19 84 GLY A O 1
ATOM 633 N N . THR A 1 85 ? 1.484 6.874 -4.916 1.00 94.69 85 THR A N 1
ATOM 634 C CA . THR A 1 85 ? 1.268 5.572 -5.563 1.00 94.69 85 THR A CA 1
ATOM 635 C C . THR A 1 85 ? -0.045 4.925 -5.116 1.00 94.69 85 THR A C 1
ATOM 637 O O . THR A 1 85 ? -0.833 4.494 -5.956 1.00 94.69 85 THR A O 1
ATOM 640 N N . LEU A 1 86 ? -0.330 4.890 -3.808 1.00 94.94 86 LEU A N 1
ATOM 641 C CA . LEU A 1 86 ? -1.595 4.348 -3.295 1.00 94.94 86 LEU A CA 1
ATOM 642 C C . LEU A 1 86 ? -2.801 5.161 -3.783 1.00 94.94 86 LEU A C 1
ATOM 644 O O . LEU A 1 86 ? -3.805 4.588 -4.200 1.00 94.94 86 LEU A O 1
ATOM 648 N N . ARG A 1 87 ? -2.697 6.494 -3.787 1.00 94.69 87 ARG A N 1
ATOM 649 C CA . ARG A 1 87 ? -3.759 7.380 -4.280 1.00 94.69 87 ARG A CA 1
ATOM 650 C C . ARG A 1 87 ? -4.011 7.191 -5.775 1.00 94.69 87 ARG A C 1
ATOM 652 O O . ARG A 1 87 ? -5.157 7.262 -6.207 1.00 94.69 87 ARG A O 1
ATOM 659 N N . ASP A 1 88 ? -2.973 6.944 -6.563 1.00 93.56 88 ASP A N 1
ATOM 660 C CA . ASP A 1 88 ? -3.108 6.696 -7.996 1.00 93.56 88 ASP A CA 1
ATOM 661 C C . ASP A 1 88 ? -3.745 5.334 -8.282 1.00 93.56 88 ASP A C 1
ATOM 663 O O . ASP A 1 88 ? -4.594 5.240 -9.167 1.00 93.56 88 ASP A O 1
ATOM 667 N N . LEU A 1 89 ? -3.409 4.294 -7.512 1.00 93.62 89 LEU A N 1
ATOM 668 C CA . LEU A 1 89 ? -4.097 2.998 -7.585 1.00 93.62 89 LEU A CA 1
ATOM 669 C C . LEU A 1 89 ? -5.587 3.125 -7.237 1.00 93.62 89 LEU A C 1
ATOM 671 O O . LEU A 1 89 ? -6.427 2.506 -7.888 1.00 93.62 89 LEU A O 1
ATOM 675 N N . GLU A 1 90 ? -5.920 3.945 -6.241 1.00 93.19 90 GLU A N 1
ATOM 676 C CA . GLU A 1 90 ? -7.303 4.213 -5.839 1.00 93.19 90 GLU A CA 1
ATOM 677 C C . GLU A 1 90 ? -8.068 4.990 -6.913 1.00 93.19 90 GLU A C 1
ATOM 679 O O . GLU A 1 90 ? -9.157 4.585 -7.309 1.00 93.19 90 GLU A O 1
ATOM 684 N N . LYS A 1 91 ? -7.471 6.050 -7.472 1.00 92.75 91 LYS A N 1
ATOM 685 C CA . LYS A 1 91 ? -8.050 6.811 -8.594 1.00 92.75 91 LYS A CA 1
ATOM 686 C C . LYS A 1 91 ? -8.288 5.950 -9.834 1.00 92.75 91 LYS A C 1
ATOM 688 O O . LYS A 1 91 ? -9.231 6.197 -10.575 1.00 92.75 91 LYS A O 1
ATOM 693 N N . ARG A 1 92 ? -7.433 4.952 -10.068 1.00 91.75 92 ARG A N 1
ATOM 694 C CA . ARG A 1 92 ? -7.582 3.973 -11.157 1.00 91.75 92 ARG A CA 1
ATOM 695 C C . ARG A 1 92 ? -8.623 2.889 -10.848 1.00 91.75 92 ARG A C 1
ATOM 697 O O . ARG A 1 92 ? -8.832 2.016 -11.682 1.00 91.75 92 ARG A O 1
ATOM 704 N N . GLY A 1 93 ? -9.240 2.909 -9.665 1.00 93.06 93 GLY A N 1
ATOM 705 C CA . GLY A 1 93 ? -10.228 1.920 -9.240 1.00 93.06 93 GLY A CA 1
ATOM 706 C C . GLY A 1 93 ? -9.640 0.539 -8.948 1.00 93.06 93 GLY A C 1
ATOM 707 O O . GLY A 1 93 ? -10.379 -0.439 -8.939 1.00 93.06 93 GLY A O 1
ATOM 708 N N . LEU A 1 94 ? -8.323 0.426 -8.733 1.00 93.25 94 LEU A N 1
ATOM 709 C CA . LEU A 1 94 ? -7.641 -0.852 -8.469 1.00 93.25 94 LEU A CA 1
ATOM 710 C C . LEU A 1 94 ? -7.650 -1.214 -6.980 1.00 93.25 94 LEU A C 1
ATOM 712 O O . LEU A 1 94 ? -7.616 -2.387 -6.606 1.00 93.25 94 LEU A O 1
ATOM 716 N N . ILE A 1 95 ? -7.711 -0.200 -6.125 1.00 94.56 95 ILE A N 1
ATOM 717 C CA . ILE A 1 95 ? -7.918 -0.349 -4.687 1.00 94.56 95 ILE A CA 1
ATOM 718 C C . ILE A 1 95 ? -9.046 0.574 -4.245 1.00 94.56 95 ILE A C 1
ATOM 720 O O . ILE A 1 95 ? -9.370 1.543 -4.927 1.00 94.56 95 ILE A O 1
ATOM 724 N N . GLN A 1 96 ? -9.628 0.277 -3.094 1.00 93.81 96 GLN A N 1
ATOM 725 C CA . GLN A 1 96 ? -10.707 1.057 -2.509 1.00 93.81 96 GLN A CA 1
ATOM 726 C C . GLN A 1 96 ? -10.521 1.186 -1.002 1.00 93.81 96 GLN A C 1
ATOM 728 O O . GLN A 1 96 ? -9.957 0.299 -0.354 1.00 93.81 96 GLN A O 1
ATOM 733 N N . VAL A 1 97 ? -11.024 2.284 -0.446 1.00 91.75 97 VAL A N 1
ATOM 734 C CA . VAL A 1 97 ? -11.187 2.421 1.000 1.00 91.75 97 VAL A CA 1
ATOM 735 C C . VAL A 1 97 ? -12.441 1.658 1.406 1.00 91.75 97 VAL A C 1
ATOM 737 O O . VAL A 1 97 ? -13.523 1.910 0.883 1.00 91.75 97 VAL A O 1
ATOM 740 N N . VAL A 1 98 ? -12.290 0.729 2.341 1.00 88.56 98 VAL A N 1
ATOM 741 C CA . VAL A 1 98 ? -13.392 -0.007 2.952 1.00 88.56 98 VAL A CA 1
ATOM 742 C C . VAL A 1 98 ? -13.605 0.554 4.352 1.00 88.56 98 VAL A C 1
ATOM 744 O O . VAL A 1 98 ? -12.668 0.658 5.145 1.00 88.56 98 VAL A O 1
ATOM 747 N N . MET A 1 99 ? -14.844 0.944 4.632 1.00 85.25 99 MET A N 1
ATOM 748 C CA . MET A 1 99 ? -15.294 1.422 5.936 1.00 85.25 99 MET A CA 1
ATOM 749 C C . MET A 1 99 ? -16.174 0.324 6.530 1.00 85.25 99 MET A C 1
ATOM 751 O O . MET A 1 99 ? -17.276 0.098 6.036 1.00 85.25 99 MET A O 1
ATOM 755 N N . LEU A 1 100 ? -15.679 -0.387 7.542 1.00 78.19 100 LEU A N 1
ATOM 756 C CA . LEU A 1 100 ? -16.510 -1.292 8.339 1.00 78.19 100 LEU A CA 1
ATOM 757 C C . LEU A 1 100 ? -16.986 -0.519 9.576 1.00 78.19 100 LEU A C 1
ATOM 759 O O . LEU A 1 100 ? -16.192 0.205 10.185 1.00 78.19 100 LEU A O 1
ATOM 763 N N . GLU A 1 101 ? -18.267 -0.637 9.931 1.00 77.62 101 GLU A N 1
ATOM 764 C CA . GLU A 1 101 ? -18.832 0.058 11.095 1.00 77.62 101 GLU A CA 1
ATOM 765 C C . GLU A 1 101 ? -17.987 -0.183 12.353 1.00 77.62 101 GLU A C 1
ATOM 767 O O . GLU A 1 101 ? -17.588 -1.308 12.651 1.00 77.62 101 GLU A O 1
ATOM 772 N N . GLY A 1 102 ? -17.671 0.897 13.072 1.00 76.31 102 GLY A N 1
ATOM 773 C CA . GLY A 1 102 ? -16.861 0.836 14.291 1.00 76.31 102 GLY A CA 1
ATOM 774 C C . GLY A 1 102 ? -15.364 0.576 14.076 1.00 76.31 102 GLY A C 1
ATOM 775 O O . GLY A 1 102 ? -14.641 0.416 15.056 1.00 76.31 102 GLY A O 1
ATOM 776 N N . THR A 1 103 ? -14.869 0.559 12.834 1.00 76.31 103 THR A N 1
ATOM 777 C CA . THR A 1 103 ? -13.440 0.360 12.542 1.00 76.31 103 THR A CA 1
ATOM 778 C C . THR A 1 103 ? -12.824 1.524 11.774 1.00 76.31 103 THR A C 1
ATOM 780 O O . THR A 1 103 ? -13.503 2.322 11.126 1.00 76.31 103 THR A O 1
ATOM 783 N N . TYR A 1 104 ? -11.497 1.614 11.842 1.00 81.81 104 TYR A N 1
ATOM 784 C CA . TYR A 1 104 ? -10.743 2.574 11.049 1.00 81.81 104 TYR A CA 1
ATOM 785 C C . TYR A 1 104 ? -10.800 2.237 9.550 1.00 81.81 104 TYR A C 1
ATOM 787 O O . TYR A 1 104 ? -10.825 1.059 9.199 1.00 81.81 104 TYR A O 1
ATOM 795 N N . PRO A 1 105 ? -10.736 3.243 8.654 1.00 87.12 105 PRO A N 1
ATOM 796 C CA . PRO A 1 105 ? -10.728 3.011 7.214 1.00 87.12 105 PRO A CA 1
ATOM 797 C C . PRO A 1 105 ? -9.528 2.155 6.796 1.00 87.12 105 PRO A C 1
ATOM 799 O O . PRO A 1 105 ? -8.374 2.486 7.098 1.00 87.12 105 PRO A O 1
ATOM 802 N N . VAL A 1 106 ? -9.791 1.081 6.057 1.00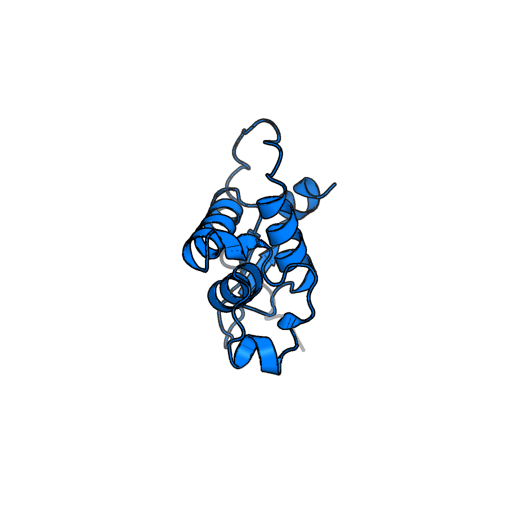 92.56 106 VAL A N 1
ATOM 803 C CA . VAL A 1 106 ? -8.772 0.140 5.566 1.00 92.56 106 VAL A CA 1
ATOM 804 C C . VAL A 1 106 ? -8.732 0.123 4.044 1.00 92.56 106 VAL A C 1
ATOM 806 O O . VAL A 1 106 ? -9.702 0.489 3.388 1.00 92.56 106 VAL A O 1
ATOM 809 N N . LEU A 1 107 ? -7.605 -0.285 3.459 1.00 92.38 107 LEU A N 1
ATOM 810 C CA . LEU A 1 107 ? -7.504 -0.462 2.010 1.00 92.38 107 LEU A CA 1
ATOM 811 C C . LEU A 1 107 ? -7.778 -1.913 1.610 1.00 92.38 107 LEU A C 1
ATOM 813 O O . LEU A 1 107 ? -7.214 -2.852 2.174 1.00 92.38 107 LEU A O 1
ATOM 817 N N . GLY A 1 108 ? -8.630 -2.080 0.602 1.00 92.69 108 GLY A N 1
ATOM 818 C CA . GLY A 1 108 ? -8.926 -3.350 -0.052 1.00 92.69 108 GLY A CA 1
ATOM 819 C C . GLY A 1 108 ? -8.651 -3.285 -1.552 1.00 92.69 108 GLY A C 1
ATOM 820 O O . GLY A 1 108 ? -8.591 -2.207 -2.139 1.00 92.69 108 GLY A O 1
ATOM 821 N N . VAL A 1 109 ? -8.492 -4.447 -2.183 1.00 93.12 109 VAL A N 1
ATOM 822 C CA . VAL A 1 109 ? -8.310 -4.566 -3.639 1.00 93.12 109 VAL A CA 1
ATOM 823 C C . VAL A 1 109 ? -9.656 -4.837 -4.310 1.00 93.12 109 VAL A C 1
ATOM 825 O O . VAL A 1 109 ? -10.427 -5.674 -3.832 1.00 93.12 109 VAL A O 1
ATOM 828 N N . THR A 1 110 ? -9.932 -4.154 -5.419 1.00 93.56 110 THR A N 1
ATOM 829 C CA . THR A 1 110 ? -11.149 -4.340 -6.230 1.00 93.56 110 THR A CA 1
ATOM 830 C C . THR A 1 110 ? -11.006 -5.526 -7.192 1.00 93.56 110 THR A C 1
ATOM 832 O O . THR A 1 110 ? -9.920 -6.091 -7.344 1.00 93.56 110 THR A O 1
ATOM 835 N N . ASP A 1 111 ? -12.079 -5.908 -7.890 1.00 91.12 111 ASP A N 1
ATOM 836 C CA . ASP A 1 111 ? -11.986 -6.895 -8.978 1.00 91.12 111 ASP A CA 1
ATOM 837 C C . ASP A 1 111 ? -11.052 -6.434 -10.100 1.00 91.12 111 ASP A C 1
ATOM 839 O O . ASP A 1 111 ? -10.211 -7.206 -10.560 1.00 91.12 111 ASP A O 1
ATOM 843 N N . ALA A 1 112 ? -11.112 -5.150 -10.466 1.00 89.94 112 ALA A N 1
ATOM 844 C CA . ALA A 1 112 ? -10.202 -4.559 -11.444 1.00 89.94 112 ALA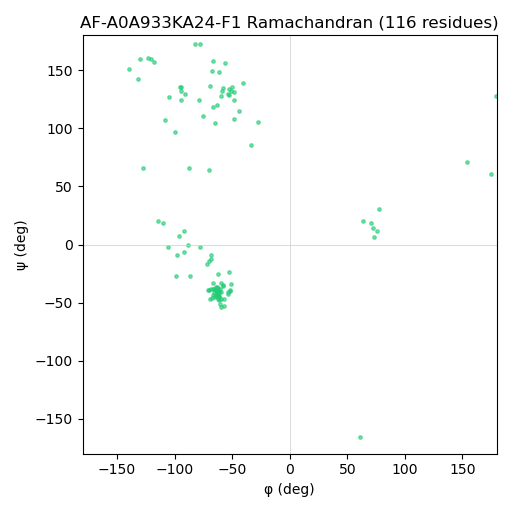 A CA 1
ATOM 845 C C . ALA A 1 112 ? -8.736 -4.637 -10.983 1.00 89.94 112 ALA A C 1
ATOM 847 O O . ALA A 1 112 ? -7.852 -4.984 -11.765 1.00 89.94 112 ALA A O 1
ATOM 848 N N . GLY A 1 113 ? -8.469 -4.387 -9.696 1.00 90.44 113 GLY A N 1
ATOM 849 C CA . GLY A 1 113 ? -7.138 -4.546 -9.112 1.00 90.44 113 GLY A CA 1
ATOM 850 C C . GLY A 1 113 ? -6.636 -5.988 -9.132 1.00 90.44 113 GLY A C 1
ATOM 851 O O . GLY A 1 113 ? -5.462 -6.227 -9.406 1.00 90.44 113 GLY A O 1
ATOM 852 N N . ARG A 1 114 ? -7.514 -6.968 -8.889 1.00 91.00 114 ARG A N 1
ATOM 853 C CA . ARG A 1 114 ? -7.164 -8.392 -9.012 1.00 91.00 114 ARG A CA 1
ATOM 854 C C . ARG A 1 114 ? -6.829 -8.762 -10.454 1.00 91.00 114 ARG A C 1
ATOM 856 O O . ARG A 1 114 ? -5.816 -9.422 -10.670 1.00 91.00 114 ARG A O 1
ATOM 863 N N . ALA A 1 115 ? -7.636 -8.309 -11.411 1.00 89.00 115 ALA A N 1
ATOM 864 C CA . ALA A 1 115 ? -7.415 -8.552 -12.833 1.00 89.00 115 ALA A CA 1
ATOM 865 C C . ALA A 1 115 ? -6.105 -7.921 -13.332 1.00 89.00 115 ALA A C 1
ATOM 867 O O . ALA A 1 115 ? -5.389 -8.539 -14.108 1.00 89.00 115 ALA A O 1
ATOM 868 N N . ALA A 1 116 ? -5.735 -6.739 -12.827 1.00 87.38 116 ALA A N 1
ATOM 869 C CA . ALA A 1 116 ? -4.487 -6.059 -13.185 1.00 87.38 116 ALA A CA 1
ATOM 870 C C . ALA A 1 116 ? -3.204 -6.760 -12.683 1.00 87.38 116 ALA A C 1
ATOM 872 O O . ALA A 1 116 ? -2.098 -6.340 -13.031 1.00 87.38 116 ALA A O 1
ATOM 873 N N . LEU A 1 117 ? -3.330 -7.786 -11.831 1.00 84.31 117 LEU A N 1
ATOM 874 C CA . LEU A 1 117 ? -2.210 -8.590 -11.334 1.00 84.31 117 LEU A CA 1
ATOM 875 C C . LEU A 1 117 ? -2.002 -9.910 -12.091 1.00 84.31 117 LEU A C 1
ATOM 877 O O . LEU A 1 117 ? -0.982 -10.557 -11.826 1.00 84.31 117 LEU A O 1
ATOM 881 N N . LEU A 1 118 ? -2.933 -10.298 -12.970 1.00 74.50 118 LEU A N 1
ATOM 882 C CA . LEU A 1 118 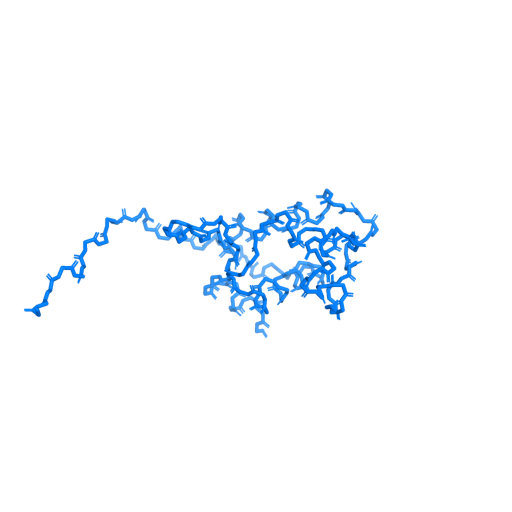? -2.805 -11.436 -13.889 1.00 74.50 118 LEU A CA 1
ATOM 883 C C . LEU A 1 118 ? -1.860 -11.075 -15.046 1.00 74.50 118 LEU A C 1
ATOM 885 O O . LEU A 1 118 ? -1.076 -11.963 -15.438 1.00 74.50 118 LEU A O 1
#

Mean predicted aligned error: 9.31 Å

Sequence (118 aa):
MDDAFLRWRAFPAPLPPPAFPAARLSWSARGALILVKRLAGRFGRVCLAEVLAGEASDKVLTHGLNWDPAFGLLRGGGRGAAFGTLRDLEKRGLIQVVMLEGTYPVLGVTDAGRAALL

Secondary structure (DSSP, 8-state):
-----------S-PPPPP--------HHHHHHHHHHHHTTTTS-HHHHHHHHHT---HHHHHTTGGGSTTTTTTGGGHHHHHHHHHHHHHHTTSEEEE--TTS--EEEE-HHHHHTT-

Solvent-accessible surface area (backbone atoms only — not comparable to full-atom values): 6941 Å² total; per-residue (Å²): 141,86,86,86,84,83,81,81,76,81,66,80,72,80,72,76,78,73,92,59,74,86,68,78,66,49,72,63,53,47,45,50,52,51,48,38,52,76,48,53,56,74,45,26,68,67,60,54,15,30,30,22,19,50,46,83,44,71,68,34,53,76,68,51,42,72,75,41,92,47,39,32,71,32,39,94,57,28,52,64,46,23,45,51,48,53,50,50,37,35,75,68,49,26,30,41,82,44,76,51,90,97,53,74,60,12,32,30,59,34,72,61,30,56,59,75,71,112